Protein AF-A0A7S7Z6U2-F1 (afdb_monomer)

Radius of gyration: 31.15 Å; Cα contacts (8 Å, |Δi|>4): 53; chains: 1; bounding box: 61×22×107 Å

Foldseek 3Di:
DCVVVPHDPCPDPLNVQLVQLQVCLLVLDALVRSCVVSVPPDSVSSPVRHDDDPSNVVSVVVVVVVVVVVVCVVPPPDDPPPPPPDPDDDDDDDDDD

Secondary structure (DSSP, 8-state):
-TTTTT--SS--HHHHHHHHHHHHHHTT--HHHHHHHHT--SHHHHHTTS---HHHHHHHHHHHHHHHHHHHHHH--PPP----------PPP----

Nearest PDB structures (foldseek):
  5hxy-assembly4_D  TM=6.724E-01  e=2.429E+00  Thermoplasma acidophilum DSM 1728
  5hxy-assembly2_B  TM=6.813E-01  e=2.429E+00  Thermoplasma acidophilum DSM 1728
  5hxy-assembly3_C  TM=6.794E-01  e=4.879E+00  Thermoplasma acidophilum DSM 1728
  8e73-assembly1_A5  TM=2.846E-01  e=1.617E+00  Vigna radiata

Mean predicted aligned error: 12.76 Å

Sequence (97 aa):
MRKDIGLPKEFTLDACRHGGMTELEEAELTEGQGRALSAHRTRESYAGYAKRTEARMLSATRKRHAHLLANQMATDVQNATADGVQNTEQEPSKSAL

Structure (mmCIF, N/CA/C/O backbone):
data_AF-A0A7S7Z6U2-F1
#
_entry.id   AF-A0A7S7Z6U2-F1
#
loop_
_atom_site.group_PDB
_atom_site.id
_atom_site.type_symbol
_atom_site.label_atom_id
_atom_site.label_alt_id
_atom_site.label_comp_id
_atom_site.label_asym_id
_atom_site.label_entity_id
_atom_site.label_seq_id
_atom_site.pdbx_PDB_ins_code
_atom_site.Cartn_x
_atom_site.Cartn_y
_atom_site.Cartn_z
_atom_site.occupancy
_atom_site.B_iso_or_equiv
_atom_site.auth_seq_id
_atom_site.auth_comp_id
_atom_site.auth_asym_id
_atom_site.auth_atom_id
_atom_site.pdbx_PDB_model_num
ATOM 1 N N . MET A 1 1 ? 24.412 -6.355 -22.429 1.00 84.56 1 MET A N 1
ATOM 2 C CA . MET A 1 1 ? 23.592 -7.252 -21.582 1.00 84.56 1 MET A CA 1
ATOM 3 C C . MET A 1 1 ? 22.085 -7.040 -21.750 1.00 84.56 1 MET A C 1
ATOM 5 O O . MET A 1 1 ? 21.451 -7.934 -22.276 1.00 84.56 1 MET A O 1
ATOM 9 N N . ARG A 1 2 ? 21.474 -5.902 -21.351 1.00 90.88 2 ARG A N 1
ATOM 10 C CA . ARG A 1 2 ? 19.999 -5.707 -21.464 1.00 90.88 2 ARG A CA 1
ATOM 11 C C . ARG A 1 2 ? 19.478 -5.768 -22.905 1.00 90.88 2 A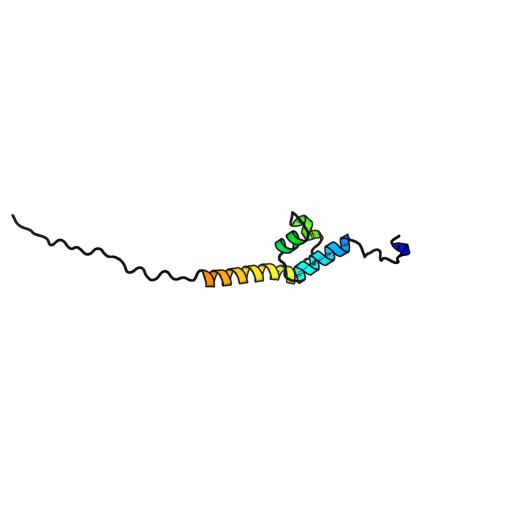RG A C 1
ATOM 13 O O . ARG A 1 2 ? 18.485 -6.433 -23.163 1.00 90.88 2 ARG A O 1
ATOM 20 N N . LYS A 1 3 ? 20.165 -5.086 -23.830 1.00 89.25 3 LYS A N 1
ATOM 21 C CA . LYS A 1 3 ? 19.848 -5.116 -25.269 1.00 89.25 3 LYS A CA 1
ATOM 22 C C . LYS A 1 3 ? 20.027 -6.521 -25.847 1.00 89.25 3 LYS A C 1
ATOM 24 O O . LYS A 1 3 ? 19.181 -6.978 -26.599 1.00 89.25 3 LYS A O 1
ATOM 29 N N . ASP A 1 4 ? 21.092 -7.197 -25.433 1.00 93.94 4 ASP A N 1
ATOM 30 C CA . ASP A 1 4 ? 21.489 -8.519 -25.926 1.00 93.94 4 ASP A CA 1
ATOM 31 C C . ASP A 1 4 ? 20.462 -9.608 -25.568 1.00 93.94 4 ASP A C 1
ATOM 33 O O . ASP A 1 4 ? 20.328 -10.578 -26.301 1.00 93.94 4 ASP A O 1
ATOM 37 N N . ILE A 1 5 ? 19.709 -9.425 -24.475 1.00 94.94 5 ILE A N 1
ATOM 38 C CA . ILE A 1 5 ? 18.603 -10.311 -24.068 1.00 94.94 5 ILE A CA 1
ATOM 39 C C . ILE A 1 5 ? 17.214 -9.764 -24.446 1.00 94.94 5 ILE A C 1
ATOM 41 O O . ILE A 1 5 ? 16.205 -10.307 -24.009 1.00 94.94 5 ILE A O 1
ATOM 45 N N . GLY A 1 6 ? 17.143 -8.664 -25.205 1.00 95.06 6 GLY A N 1
ATOM 46 C CA . GLY A 1 6 ? 15.877 -8.062 -25.636 1.00 95.06 6 GLY A CA 1
ATOM 47 C C . GLY A 1 6 ? 15.029 -7.451 -24.513 1.00 95.06 6 GLY A C 1
ATOM 48 O O . GLY A 1 6 ? 13.819 -7.318 -24.673 1.00 95.06 6 GLY A O 1
ATOM 49 N N . LEU A 1 7 ? 15.625 -7.080 -23.374 1.00 93.56 7 LEU A N 1
ATOM 50 C CA . LEU A 1 7 ? 14.872 -6.545 -22.240 1.00 93.56 7 LEU A CA 1
ATOM 51 C C . LEU A 1 7 ? 14.374 -5.115 -22.534 1.00 93.56 7 LEU A C 1
ATOM 53 O O . LEU A 1 7 ? 15.211 -4.248 -22.827 1.00 93.56 7 LEU A O 1
ATOM 57 N N . PRO A 1 8 ? 13.061 -4.829 -22.407 1.00 94.50 8 PRO A N 1
ATOM 58 C CA . PRO A 1 8 ? 12.521 -3.482 -22.571 1.00 94.50 8 PRO A CA 1
ATOM 59 C C . PRO A 1 8 ? 13.190 -2.476 -21.631 1.00 94.50 8 PRO A C 1
ATOM 61 O O . PRO A 1 8 ? 13.636 -2.821 -20.530 1.00 94.50 8 PRO A O 1
ATOM 64 N N . LYS A 1 9 ? 13.259 -1.209 -22.049 1.00 92.69 9 LYS A N 1
ATOM 65 C CA . LYS A 1 9 ? 13.879 -0.149 -21.234 1.00 92.69 9 LYS A CA 1
ATOM 66 C C . LYS A 1 9 ? 13.067 0.132 -19.973 1.00 92.69 9 LYS A C 1
ATOM 68 O O . LYS A 1 9 ? 13.631 0.501 -18.950 1.00 92.69 9 LYS A O 1
ATOM 73 N N . GLU A 1 10 ? 11.765 -0.080 -20.067 1.00 92.75 10 GLU A N 1
ATOM 74 C CA . GLU A 1 10 ? 10.754 0.165 -19.051 1.00 92.75 10 GLU A CA 1
ATOM 75 C C . GLU A 1 10 ? 10.761 -0.931 -17.978 1.00 92.75 10 GLU A C 1
ATOM 77 O O . GLU A 1 10 ? 10.416 -0.672 -16.827 1.00 92.75 10 GLU A O 1
ATOM 82 N N . PHE A 1 11 ? 11.207 -2.146 -18.326 1.00 93.25 11 PHE A N 1
ATOM 83 C CA . PHE A 1 11 ? 11.291 -3.265 -17.391 1.00 93.25 11 PHE A CA 1
ATOM 84 C C . PHE A 1 11 ? 12.491 -3.086 -16.461 1.00 93.25 11 PHE A C 1
ATOM 86 O O . PHE A 1 11 ? 13.576 -3.619 -16.692 1.00 93.25 11 PHE A O 1
ATOM 93 N N . THR A 1 12 ? 12.326 -2.284 -15.417 1.00 94.25 12 THR A N 1
ATOM 94 C CA . THR A 1 12 ? 13.351 -1.995 -14.410 1.00 94.25 12 THR A CA 1
ATOM 95 C C . THR A 1 12 ? 12.937 -2.548 -13.049 1.00 94.25 12 THR A C 1
ATOM 97 O O . THR A 1 12 ? 11.754 -2.739 -12.783 1.00 94.25 12 THR A O 1
ATOM 100 N N . LEU A 1 13 ? 13.907 -2.791 -12.159 1.00 92.38 13 LEU A N 1
ATOM 101 C CA . LEU A 1 13 ? 13.596 -3.180 -10.776 1.00 92.38 13 LEU A CA 1
ATOM 102 C C . LEU A 1 13 ? 12.749 -2.118 -10.065 1.00 92.38 13 LEU A C 1
ATOM 104 O O . LEU A 1 13 ? 11.911 -2.459 -9.237 1.00 92.38 13 LEU A O 1
ATOM 108 N N . ASP A 1 14 ? 12.955 -0.850 -10.416 1.00 92.19 14 ASP A N 1
ATOM 109 C CA . ASP A 1 14 ? 12.176 0.278 -9.918 1.00 92.19 14 ASP A CA 1
ATOM 110 C C . ASP A 1 14 ? 10.706 0.188 -10.359 1.00 92.19 14 ASP A C 1
ATOM 112 O O . ASP A 1 14 ? 9.803 0.234 -9.525 1.00 92.19 14 ASP A O 1
ATOM 116 N N . ALA A 1 15 ? 10.467 -0.090 -11.646 1.00 92.44 15 ALA A N 1
ATOM 117 C CA . ALA A 1 15 ? 9.126 -0.327 -12.176 1.00 92.44 15 ALA A CA 1
ATOM 118 C C . ALA A 1 15 ? 8.449 -1.536 -11.506 1.00 92.44 15 ALA A C 1
ATOM 120 O O . ALA A 1 15 ? 7.282 -1.450 -11.129 1.00 92.44 15 ALA A O 1
ATOM 121 N N . CYS A 1 16 ? 9.180 -2.635 -11.284 1.00 92.94 16 CYS A N 1
ATOM 122 C CA . CYS A 1 16 ? 8.655 -3.794 -10.556 1.00 92.94 16 CYS A CA 1
ATOM 123 C C . CYS A 1 16 ? 8.319 -3.456 -9.097 1.00 92.94 16 CYS A C 1
ATOM 125 O O . CYS A 1 16 ? 7.294 -3.896 -8.582 1.00 92.94 16 CYS A O 1
ATOM 127 N N . ARG A 1 17 ? 9.153 -2.653 -8.423 1.00 92.12 17 ARG A N 1
ATOM 128 C CA . ARG A 1 17 ? 8.903 -2.199 -7.048 1.00 92.12 17 ARG A CA 1
ATOM 129 C C . ARG A 1 17 ? 7.648 -1.331 -6.980 1.00 92.12 17 ARG A C 1
ATOM 131 O O . ARG A 1 17 ? 6.833 -1.529 -6.085 1.00 92.12 17 ARG A O 1
ATOM 138 N N . HIS A 1 18 ? 7.466 -0.420 -7.934 1.00 92.56 18 HIS A N 1
ATOM 139 C CA . HIS A 1 18 ? 6.261 0.402 -8.049 1.00 92.56 18 HIS A CA 1
ATOM 140 C C . HIS A 1 18 ? 5.010 -0.448 -8.323 1.00 92.56 18 HIS A C 1
ATOM 142 O O . HIS A 1 18 ? 3.979 -0.279 -7.666 1.00 92.56 18 HIS A O 1
ATOM 148 N N . GLY A 1 19 ? 5.098 -1.382 -9.276 1.00 90.81 19 GLY A N 1
ATOM 149 C CA . GLY A 1 19 ? 4.022 -2.321 -9.597 1.00 90.81 19 GLY A CA 1
ATOM 150 C C . GLY A 1 19 ? 3.593 -3.117 -8.369 1.00 90.81 19 GLY A C 1
ATOM 151 O O . GLY A 1 19 ? 2.447 -3.005 -7.945 1.00 90.81 19 GLY A O 1
ATOM 152 N N . GLY A 1 20 ? 4.542 -3.783 -7.706 1.00 91.94 20 GLY A N 1
ATOM 153 C CA . GLY A 1 20 ? 4.261 -4.568 -6.504 1.00 91.94 20 GLY A CA 1
ATOM 154 C C . GLY A 1 20 ? 3.654 -3.737 -5.370 1.00 91.94 20 GLY A C 1
ATOM 155 O O . GLY A 1 20 ? 2.731 -4.184 -4.703 1.00 91.94 20 GLY A O 1
ATOM 156 N N . MET A 1 21 ? 4.105 -2.495 -5.167 1.00 91.31 21 MET A N 1
ATOM 157 C CA . MET A 1 21 ? 3.499 -1.599 -4.173 1.00 91.31 21 MET A CA 1
ATOM 158 C C . MET A 1 21 ? 2.038 -1.270 -4.490 1.00 91.31 21 MET A C 1
ATOM 160 O O . MET A 1 21 ? 1.211 -1.222 -3.583 1.00 91.31 21 MET A O 1
ATOM 164 N N . THR A 1 22 ? 1.728 -1.058 -5.767 1.00 88.88 22 THR A N 1
ATOM 165 C CA . THR A 1 22 ? 0.367 -0.770 -6.232 1.00 88.88 22 THR A CA 1
ATOM 166 C C . THR A 1 22 ? -0.529 -2.000 -6.093 1.00 88.88 22 THR A C 1
ATOM 168 O O . THR A 1 22 ? -1.620 -1.893 -5.540 1.00 88.88 22 THR A O 1
ATOM 171 N N . GLU A 1 23 ? -0.034 -3.174 -6.488 1.00 88.94 23 GLU A N 1
ATOM 172 C CA . GLU A 1 23 ? -0.746 -4.452 -6.364 1.00 88.94 23 GLU A CA 1
ATOM 173 C C . GLU A 1 23 ? -1.107 -4.775 -4.905 1.00 88.94 23 GLU A C 1
ATOM 175 O O . GLU A 1 23 ? -2.206 -5.255 -4.634 1.00 88.94 23 GLU A O 1
ATOM 180 N N . LEU A 1 24 ? -0.235 -4.457 -3.938 1.00 88.19 24 LEU A N 1
ATOM 181 C CA . LEU A 1 24 ? -0.546 -4.621 -2.512 1.00 88.19 24 LEU A CA 1
ATOM 182 C C . LEU A 1 24 ? -1.734 -3.744 -2.078 1.00 88.19 24 LEU A C 1
ATOM 184 O O . LEU A 1 24 ? -2.610 -4.217 -1.353 1.00 88.19 24 LEU A O 1
ATOM 188 N N . GLU A 1 25 ? -1.786 -2.479 -2.503 1.00 83.75 25 GLU A N 1
ATOM 189 C CA . GLU A 1 25 ? -2.902 -1.584 -2.152 1.00 83.75 25 GLU A CA 1
ATOM 190 C C . GLU A 1 25 ? -4.210 -1.985 -2.842 1.00 83.75 25 GLU A C 1
ATOM 192 O O . GLU A 1 25 ? -5.280 -1.873 -2.239 1.00 83.75 25 GLU A O 1
ATOM 197 N N . GLU A 1 26 ? -4.131 -2.480 -4.079 1.00 84.06 26 GLU A N 1
ATOM 198 C CA . GLU A 1 26 ? -5.272 -3.033 -4.818 1.00 84.06 26 GLU A CA 1
ATOM 199 C C . GLU A 1 26 ? -5.787 -4.335 -4.192 1.00 84.06 26 GLU A C 1
ATOM 201 O O . GLU A 1 26 ? -6.997 -4.545 -4.136 1.00 84.06 26 GLU A O 1
ATOM 206 N N . ALA A 1 27 ? -4.904 -5.142 -3.594 1.00 87.56 27 ALA A N 1
ATOM 207 C CA . ALA A 1 27 ? -5.246 -6.285 -2.741 1.00 87.56 27 ALA A CA 1
ATOM 208 C C . ALA A 1 27 ? -5.740 -5.876 -1.334 1.00 87.56 27 ALA A C 1
ATOM 210 O O . ALA A 1 27 ? -5.708 -6.656 -0.381 1.00 87.56 27 ALA A O 1
ATOM 211 N N . GLU A 1 28 ? -6.194 -4.630 -1.193 1.00 87.00 28 GLU A N 1
ATOM 212 C CA . GLU A 1 28 ? -6.758 -4.035 0.011 1.00 87.00 28 GLU A CA 1
ATOM 213 C C . GLU A 1 28 ? -5.797 -3.935 1.204 1.00 87.00 28 GLU A C 1
ATOM 215 O O . GLU A 1 28 ? -6.249 -3.692 2.328 1.00 87.00 28 GLU A O 1
ATOM 220 N N . LEU A 1 29 ? -4.478 -4.083 1.038 1.00 89.31 29 LEU A N 1
ATOM 221 C CA . LEU A 1 29 ? -3.552 -3.813 2.141 1.00 89.31 29 LEU A CA 1
ATOM 222 C C . LEU A 1 29 ? -3.607 -2.333 2.521 1.00 89.31 29 LEU A C 1
ATOM 224 O O . LEU A 1 29 ? -3.740 -1.441 1.684 1.00 89.31 29 LEU A O 1
ATOM 228 N N . THR A 1 30 ? -3.512 -2.064 3.823 1.00 89.31 30 THR A N 1
ATOM 229 C CA . THR A 1 30 ? -3.362 -0.685 4.288 1.00 89.31 30 THR A CA 1
ATOM 230 C C . THR A 1 30 ? -1.958 -0.184 3.965 1.00 89.31 30 THR A C 1
ATOM 232 O O . THR A 1 30 ? -1.015 -0.971 3.872 1.00 89.31 30 THR A O 1
ATOM 235 N N . GLU A 1 31 ? -1.786 1.135 3.880 1.00 87.69 31 GLU A N 1
ATOM 236 C CA . GLU A 1 31 ? -0.472 1.757 3.662 1.00 87.69 31 GLU A CA 1
ATOM 237 C C . GLU A 1 31 ? 0.582 1.249 4.668 1.00 87.69 31 GLU A C 1
ATOM 239 O O . GLU A 1 31 ? 1.720 0.973 4.304 1.00 87.69 31 GLU A O 1
ATOM 244 N N . GLY A 1 32 ? 0.199 1.046 5.935 1.00 88.88 32 GLY A N 1
ATOM 245 C CA . GLY A 1 32 ? 1.089 0.482 6.954 1.00 88.88 32 GLY A CA 1
ATOM 246 C C . GLY A 1 32 ? 1.529 -0.955 6.652 1.00 88.88 32 GLY A C 1
ATOM 247 O O . GLY A 1 32 ? 2.704 -1.280 6.811 1.00 88.88 32 GLY A O 1
ATOM 248 N N . GLN A 1 33 ? 0.611 -1.799 6.170 1.00 91.25 33 GLN A N 1
ATOM 249 C CA . GLN A 1 33 ? 0.907 -3.179 5.770 1.00 91.25 33 GLN A CA 1
ATOM 250 C C . GLN A 1 33 ? 1.808 -3.211 4.530 1.00 91.25 33 GLN A C 1
ATOM 252 O O . GLN A 1 33 ? 2.826 -3.903 4.527 1.00 91.25 33 GLN A O 1
ATOM 257 N N . GLY A 1 34 ? 1.489 -2.406 3.512 1.00 91.56 34 GLY A N 1
ATOM 258 C CA . GLY A 1 34 ? 2.319 -2.277 2.315 1.00 91.56 34 GLY A 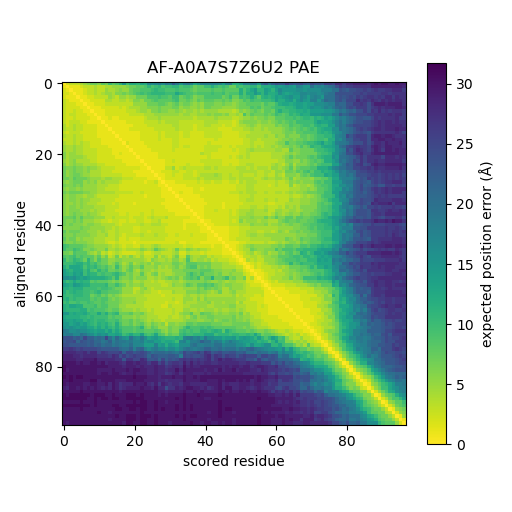CA 1
ATOM 259 C C . GLY A 1 34 ? 3.735 -1.810 2.656 1.00 91.56 34 GLY A C 1
ATOM 260 O O . GLY A 1 34 ? 4.721 -2.363 2.163 1.00 91.56 34 GLY A O 1
ATOM 261 N N . ARG A 1 35 ? 3.870 -0.829 3.554 1.00 93.38 35 ARG A N 1
ATOM 262 C CA . ARG A 1 35 ? 5.169 -0.332 4.029 1.00 93.38 35 ARG A CA 1
ATOM 263 C C . ARG A 1 35 ? 5.997 -1.395 4.743 1.00 93.38 35 ARG A C 1
ATOM 265 O O . ARG A 1 35 ? 7.202 -1.457 4.511 1.00 93.38 35 ARG A O 1
ATOM 272 N N . ALA A 1 36 ? 5.368 -2.221 5.577 1.00 93.88 36 ALA A N 1
ATOM 273 C CA . ALA A 1 36 ? 6.049 -3.305 6.280 1.00 93.88 36 ALA A CA 1
ATOM 274 C C . ALA A 1 36 ? 6.631 -4.340 5.302 1.00 93.88 36 ALA A C 1
ATOM 276 O O . ALA A 1 36 ? 7.789 -4.723 5.442 1.00 93.88 36 ALA A O 1
ATOM 277 N N . LEU A 1 37 ? 5.872 -4.721 4.268 1.00 92.00 37 LEU A N 1
ATOM 278 C CA . LEU A 1 37 ? 6.311 -5.699 3.260 1.00 92.00 37 LEU A CA 1
ATOM 279 C C . LEU A 1 37 ? 7.381 -5.159 2.301 1.00 92.00 37 LEU A C 1
ATOM 281 O O . LEU A 1 37 ? 8.180 -5.917 1.763 1.00 92.00 37 LEU A O 1
ATOM 285 N N . SER A 1 38 ? 7.410 -3.845 2.093 1.00 91.12 38 SER A N 1
ATOM 286 C CA . SER A 1 38 ? 8.335 -3.174 1.168 1.00 91.12 38 SER A CA 1
ATOM 287 C C . SER A 1 38 ? 9.534 -2.504 1.847 1.00 91.12 38 SER A C 1
ATOM 289 O O . SER A 1 38 ? 10.350 -1.864 1.175 1.00 91.12 38 SER A O 1
ATOM 291 N N . ALA A 1 39 ? 9.638 -2.636 3.173 1.00 92.25 39 ALA A N 1
ATOM 292 C CA . ALA A 1 39 ? 10.659 -2.019 4.016 1.00 92.25 39 ALA A CA 1
ATOM 293 C C . ALA A 1 39 ? 10.728 -0.476 3.926 1.00 92.25 39 ALA A C 1
ATOM 295 O O . ALA A 1 39 ? 11.786 0.124 4.125 1.00 92.25 39 ALA A O 1
ATOM 296 N N . HIS A 1 40 ? 9.606 0.200 3.660 1.00 94.00 40 HIS A N 1
ATOM 297 C CA . HIS A 1 40 ? 9.558 1.666 3.660 1.00 94.00 40 HIS A CA 1
ATOM 298 C C . HIS A 1 40 ? 9.340 2.216 5.073 1.00 94.00 40 HIS A C 1
ATOM 300 O O . HIS A 1 40 ? 8.302 1.998 5.704 1.00 94.00 40 HIS A O 1
ATOM 306 N N . ARG A 1 41 ? 10.299 3.003 5.575 1.00 91.62 41 ARG A N 1
ATOM 307 C CA . ARG A 1 41 ? 10.263 3.557 6.943 1.00 91.62 41 ARG A CA 1
ATOM 308 C C . ARG A 1 41 ? 9.324 4.748 7.111 1.00 91.62 41 ARG A C 1
ATOM 310 O O . ARG A 1 41 ? 8.847 4.988 8.217 1.00 91.62 41 ARG A O 1
ATOM 317 N N . THR A 1 42 ? 9.044 5.478 6.039 1.00 92.56 42 THR A N 1
ATOM 318 C CA . THR A 1 42 ? 8.188 6.667 6.080 1.00 92.56 42 THR A CA 1
ATOM 319 C C . THR A 1 42 ? 7.089 6.574 5.036 1.00 92.56 42 THR A C 1
ATOM 321 O O . THR A 1 42 ? 7.172 5.783 4.095 1.00 92.56 42 THR A O 1
ATOM 324 N N . ARG A 1 43 ? 6.046 7.384 5.200 1.00 89.00 43 ARG A N 1
ATOM 325 C CA . ARG A 1 43 ? 4.954 7.459 4.232 1.00 89.00 43 ARG A CA 1
ATOM 326 C C . ARG A 1 43 ? 5.414 8.084 2.920 1.00 89.00 43 ARG A C 1
ATOM 328 O O . ARG A 1 43 ? 5.016 7.641 1.851 1.00 89.00 43 ARG A O 1
ATOM 335 N N . GLU A 1 44 ? 6.282 9.080 3.004 1.00 90.62 44 GLU A N 1
ATOM 336 C CA . GLU A 1 44 ? 6.793 9.849 1.871 1.00 90.62 44 GLU A CA 1
ATOM 337 C C . GLU A 1 44 ? 7.617 8.959 0.937 1.00 90.62 44 GLU A C 1
ATOM 339 O O . GLU A 1 44 ? 7.443 9.019 -0.276 1.00 90.62 44 GLU A O 1
ATOM 344 N N . SER A 1 45 ? 8.450 8.074 1.501 1.00 89.56 45 SER A N 1
ATOM 345 C CA . SER A 1 45 ? 9.249 7.123 0.712 1.00 89.56 45 SER A CA 1
ATOM 346 C C . SER A 1 45 ? 8.400 6.054 0.026 1.00 89.56 45 SER A C 1
ATOM 348 O O . SER A 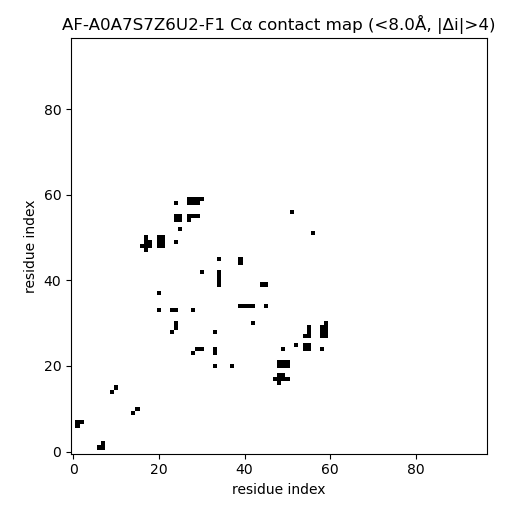1 45 ? 8.769 5.573 -1.035 1.00 89.56 45 SER A O 1
ATOM 350 N N . TYR A 1 46 ? 7.249 5.714 0.600 1.00 90.38 46 TYR A N 1
ATOM 351 C CA . TYR A 1 46 ? 6.304 4.756 0.036 1.00 90.38 46 TYR A CA 1
ATOM 352 C C . TYR A 1 46 ? 5.384 5.381 -1.027 1.00 90.38 46 TYR A C 1
ATOM 354 O O . TYR A 1 46 ? 5.085 4.767 -2.049 1.00 90.38 46 TYR A O 1
ATOM 362 N N . ALA A 1 47 ? 4.946 6.626 -0.815 1.00 86.50 47 ALA A N 1
ATOM 363 C CA . ALA A 1 47 ? 3.980 7.308 -1.675 1.00 86.50 47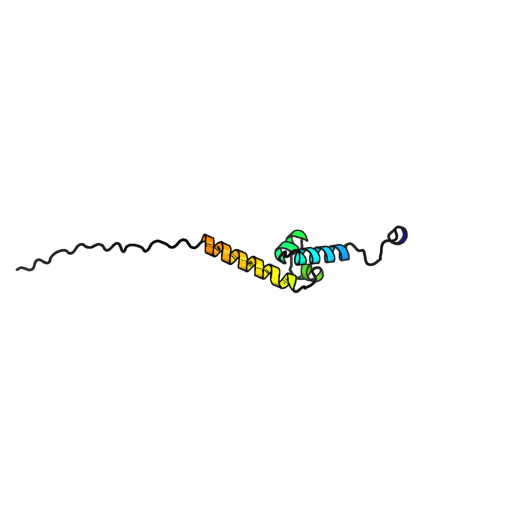 ALA A CA 1
ATOM 364 C C . ALA A 1 47 ? 4.475 7.535 -3.113 1.00 86.50 47 ALA A C 1
ATOM 366 O O . ALA A 1 47 ? 3.646 7.700 -4.003 1.00 86.50 47 ALA A O 1
ATOM 367 N N . GLY A 1 48 ? 5.794 7.542 -3.338 1.00 84.56 48 GLY A N 1
ATOM 368 C CA . GLY A 1 48 ? 6.384 7.608 -4.679 1.00 84.56 48 GLY A CA 1
ATOM 369 C C . GLY A 1 48 ? 6.259 6.311 -5.486 1.00 84.56 48 GLY A C 1
ATOM 370 O O . GLY A 1 48 ? 6.369 6.358 -6.705 1.00 84.56 48 GLY A O 1
ATOM 371 N N . TYR A 1 49 ? 6.009 5.176 -4.824 1.00 82.12 49 TYR A N 1
ATOM 372 C CA . TYR A 1 49 ? 5.900 3.860 -5.463 1.00 82.12 49 TYR A CA 1
ATOM 373 C C . TYR A 1 49 ? 4.468 3.327 -5.535 1.00 82.12 49 TYR A C 1
ATOM 375 O O . TYR A 1 49 ? 4.141 2.561 -6.433 1.00 82.12 49 TYR A O 1
ATOM 383 N N . ALA A 1 50 ? 3.616 3.677 -4.572 1.00 82.56 50 ALA A N 1
ATOM 384 C CA . ALA A 1 50 ? 2.239 3.204 -4.539 1.00 82.56 50 ALA A CA 1
ATOM 385 C C . ALA A 1 50 ? 1.299 4.223 -5.193 1.00 82.56 50 ALA A C 1
ATOM 387 O O . ALA A 1 50 ? 1.077 5.319 -4.655 1.00 82.56 50 ALA A O 1
ATOM 388 N N . LYS A 1 51 ? 0.722 3.858 -6.344 1.00 81.19 51 LYS A N 1
ATOM 389 C CA . LYS A 1 51 ? -0.237 4.710 -7.056 1.00 81.19 51 LYS A CA 1
ATOM 390 C C . LYS A 1 51 ? -1.463 4.976 -6.181 1.00 81.19 51 LYS A C 1
ATOM 392 O O . LYS A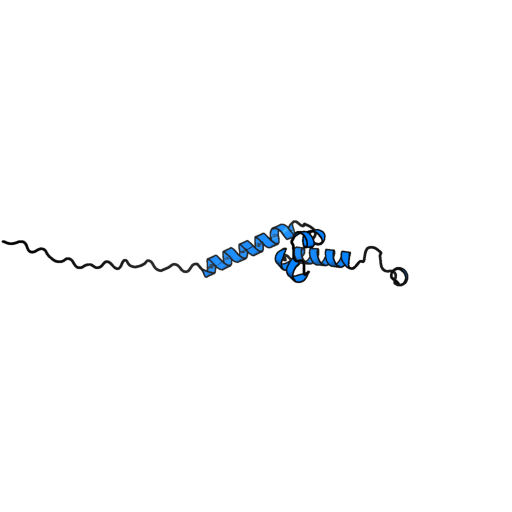 1 51 ? -2.043 4.071 -5.594 1.00 81.19 51 LYS A O 1
ATOM 397 N N . ARG A 1 52 ? -1.910 6.233 -6.123 1.00 77.94 52 ARG A N 1
ATOM 398 C CA . ARG A 1 52 ? -3.152 6.584 -5.420 1.00 77.94 52 ARG A CA 1
ATOM 399 C C . ARG A 1 52 ? -4.355 6.108 -6.235 1.00 77.94 52 ARG A C 1
ATOM 401 O O . ARG A 1 52 ? -4.646 6.680 -7.281 1.00 77.94 52 ARG A O 1
ATOM 408 N N . THR A 1 53 ? -5.043 5.085 -5.744 1.00 76.94 53 THR A N 1
ATOM 409 C CA . THR A 1 53 ? -6.300 4.572 -6.308 1.00 76.94 53 THR A CA 1
ATOM 410 C C . THR A 1 53 ? -7.458 4.801 -5.331 1.00 76.94 53 THR A C 1
ATOM 412 O O . THR A 1 53 ? -7.249 4.980 -4.130 1.00 76.94 53 THR A O 1
ATOM 415 N N . GLU A 1 54 ? -8.702 4.803 -5.816 1.00 75.81 54 GLU A N 1
ATOM 416 C CA . GLU A 1 54 ? -9.879 4.873 -4.933 1.00 75.81 54 GLU A CA 1
ATOM 417 C C . GLU A 1 54 ? -9.967 3.651 -4.008 1.00 75.81 54 GLU A C 1
ATOM 419 O O . GLU A 1 54 ? -10.268 3.787 -2.820 1.00 75.81 54 GLU A O 1
ATOM 424 N N . ALA A 1 55 ? -9.609 2.470 -4.524 1.00 72.88 55 ALA A N 1
ATOM 425 C CA . ALA A 1 55 ? -9.559 1.220 -3.766 1.00 72.88 55 ALA A CA 1
ATOM 426 C C . ALA A 1 55 ? -8.663 1.331 -2.520 1.00 72.88 55 ALA A C 1
ATOM 428 O O . ALA A 1 55 ? -9.084 0.962 -1.419 1.00 72.88 55 ALA A O 1
ATOM 429 N N . ARG A 1 56 ? -7.481 1.950 -2.658 1.00 73.88 56 ARG A N 1
ATOM 430 C CA . ARG A 1 56 ? -6.579 2.257 -1.537 1.00 73.88 56 ARG A CA 1
ATOM 431 C C . ARG A 1 56 ? -7.260 3.087 -0.448 1.00 73.88 56 ARG A C 1
ATOM 433 O O . ARG A 1 56 ? -7.080 2.818 0.738 1.00 73.88 56 ARG A O 1
ATOM 440 N N . MET A 1 57 ? -7.999 4.135 -0.820 1.00 75.38 57 MET A N 1
ATOM 441 C CA . MET A 1 57 ? -8.625 5.026 0.169 1.00 75.38 57 MET A CA 1
ATOM 442 C C . MET A 1 57 ? -9.703 4.300 0.982 1.00 75.38 57 MET A C 1
ATOM 444 O O . MET A 1 57 ? -9.882 4.564 2.175 1.00 75.38 57 MET A O 1
ATOM 448 N N . LEU A 1 58 ? -10.401 3.359 0.348 1.00 82.44 58 LEU A N 1
ATOM 449 C CA . LEU A 1 58 ? -11.486 2.613 0.971 1.00 82.44 58 LEU A CA 1
ATOM 450 C C . LEU A 1 58 ? -10.984 1.461 1.848 1.00 82.44 58 LEU A C 1
ATOM 452 O O . LEU A 1 58 ? -11.568 1.230 2.908 1.00 82.44 58 LEU A O 1
ATOM 456 N N . SER A 1 59 ? -9.901 0.773 1.474 1.00 82.88 59 SER A N 1
ATOM 457 C CA . SER A 1 59 ? -9.431 -0.439 2.165 1.00 82.88 59 SER A CA 1
ATOM 458 C C . SER A 1 59 ? -9.114 -0.205 3.649 1.00 82.88 59 SER A C 1
ATOM 460 O O . SER A 1 59 ? -9.612 -0.917 4.525 1.00 82.88 59 SER A O 1
ATOM 462 N N . ALA A 1 60 ? -8.361 0.852 3.966 1.00 81.06 60 ALA A N 1
ATOM 463 C CA . ALA A 1 60 ? -8.014 1.202 5.343 1.00 81.06 60 ALA A CA 1
ATOM 464 C C . ALA A 1 60 ? -9.239 1.608 6.174 1.00 81.06 60 ALA A C 1
ATOM 466 O O . ALA A 1 60 ? -9.292 1.365 7.380 1.00 81.06 60 ALA A O 1
ATOM 467 N N . THR A 1 61 ? -10.231 2.236 5.548 1.00 85.00 61 THR A N 1
ATOM 468 C CA . THR A 1 61 ? -11.480 2.623 6.212 1.00 85.00 61 THR A CA 1
ATOM 469 C C . THR A 1 61 ? -12.346 1.399 6.494 1.00 85.00 61 THR A C 1
ATOM 471 O O . THR A 1 61 ? -12.774 1.219 7.632 1.00 85.00 61 THR A O 1
ATOM 474 N N . ARG A 1 62 ? -12.508 0.501 5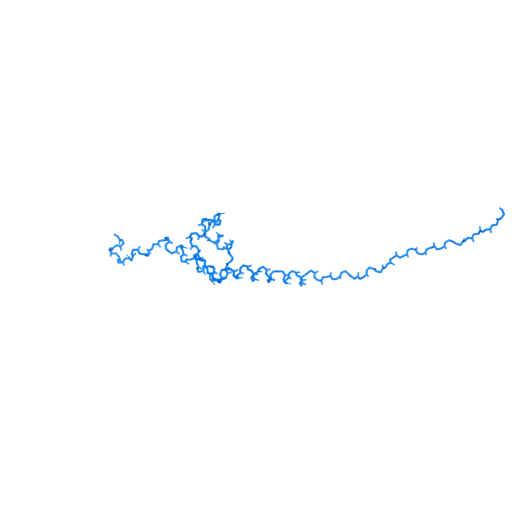.512 1.00 87.75 62 ARG A N 1
ATOM 475 C CA . ARG A 1 62 ? -13.224 -0.776 5.666 1.00 87.75 62 ARG A CA 1
ATOM 476 C C . ARG A 1 62 ? -12.622 -1.633 6.777 1.00 87.75 62 ARG A C 1
ATOM 478 O O . ARG A 1 62 ? -13.347 -2.073 7.663 1.00 87.75 62 ARG A O 1
ATOM 485 N N . LYS A 1 63 ? -11.295 -1.806 6.783 1.00 86.50 63 LYS A N 1
ATOM 486 C CA . LYS A 1 63 ? -10.585 -2.592 7.807 1.00 86.50 63 LYS A CA 1
ATOM 487 C C . LYS A 1 63 ? -10.741 -2.004 9.212 1.00 86.50 63 LYS A C 1
ATOM 489 O O . LYS A 1 63 ? -10.995 -2.747 10.155 1.00 86.50 63 LYS A O 1
ATOM 494 N N . ARG A 1 64 ? -10.646 -0.676 9.359 1.00 84.75 64 ARG A N 1
ATOM 495 C CA . ARG A 1 64 ? -10.878 0.002 10.649 1.00 84.75 64 ARG A CA 1
ATOM 496 C C . ARG A 1 64 ? -12.319 -0.154 11.127 1.00 84.75 64 ARG A C 1
ATOM 498 O O . ARG A 1 64 ? -12.534 -0.445 12.296 1.00 84.75 64 ARG A O 1
ATOM 505 N N . HIS A 1 65 ? -13.289 -0.005 10.230 1.00 90.06 65 HIS A N 1
ATOM 506 C CA . HIS A 1 65 ? -14.701 -0.184 10.559 1.00 90.06 65 HIS A CA 1
ATOM 507 C C . HIS A 1 65 ? -15.010 -1.622 10.999 1.00 90.06 65 HIS A C 1
ATOM 509 O O . HIS A 1 65 ? -15.636 -1.825 12.034 1.00 90.06 65 HIS A O 1
ATOM 515 N N . ALA A 1 66 ? -14.505 -2.620 10.268 1.00 90.12 66 ALA A N 1
ATOM 516 C CA . ALA A 1 66 ? -14.657 -4.027 10.636 1.00 90.12 66 ALA A CA 1
ATOM 517 C C . ALA A 1 66 ? -14.062 -4.333 12.022 1.00 90.12 66 ALA A C 1
ATOM 519 O O . ALA A 1 66 ? -14.687 -5.028 12.819 1.00 90.12 66 ALA A O 1
ATOM 520 N N . HIS A 1 67 ? -12.895 -3.765 12.341 1.00 88.62 67 HIS A N 1
ATOM 521 C CA . HIS A 1 67 ? -12.281 -3.902 13.663 1.00 88.62 67 HIS A CA 1
ATOM 522 C C . HIS A 1 67 ? -13.131 -3.274 14.780 1.00 88.62 67 HIS A C 1
ATOM 524 O O . HIS A 1 67 ? -13.258 -3.856 15.853 1.00 88.62 67 HIS A O 1
ATOM 530 N N . LEU A 1 68 ? -13.735 -2.102 14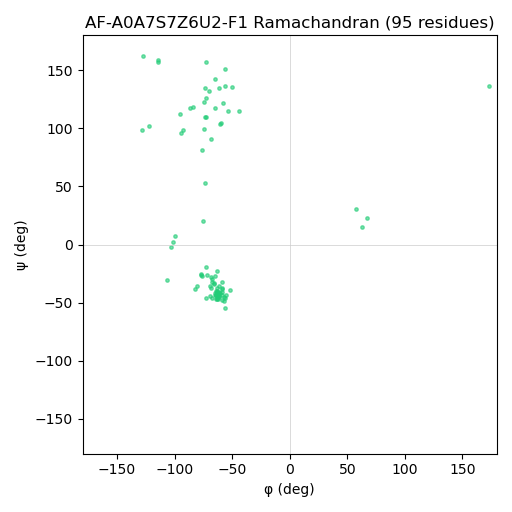.545 1.00 89.69 68 LEU A N 1
ATOM 531 C CA . LEU A 1 68 ? -14.634 -1.469 15.518 1.00 89.69 68 LEU A CA 1
ATOM 532 C C . LEU A 1 68 ? -15.866 -2.333 15.805 1.00 89.69 68 LEU A C 1
ATOM 534 O O . LEU A 1 68 ? -16.187 -2.543 16.971 1.00 89.69 68 LEU A O 1
ATOM 538 N N . LEU A 1 69 ? -16.515 -2.862 14.764 1.00 90.38 69 LEU A N 1
ATOM 539 C CA . LEU A 1 69 ? -17.673 -3.747 14.921 1.00 90.38 69 LEU A CA 1
ATOM 540 C C . LEU A 1 69 ? -17.313 -5.025 15.691 1.00 90.38 69 LEU A C 1
ATOM 542 O O . LEU A 1 69 ? -18.030 -5.410 16.610 1.00 90.38 69 LEU A O 1
ATOM 546 N N . ALA A 1 70 ? -16.179 -5.652 15.364 1.00 86.50 70 ALA A N 1
ATOM 547 C CA . ALA A 1 70 ? -15.707 -6.844 16.067 1.00 86.50 70 ALA A CA 1
ATOM 548 C C . ALA A 1 70 ? -15.418 -6.562 17.551 1.00 86.50 70 ALA A C 1
ATOM 550 O O . ALA A 1 70 ? -15.794 -7.350 18.416 1.00 86.50 70 ALA A O 1
ATOM 551 N N . ASN A 1 71 ? -14.803 -5.416 17.854 1.00 84.12 71 ASN A N 1
ATOM 552 C CA . ASN A 1 71 ? -14.552 -5.006 19.231 1.00 84.12 71 ASN A CA 1
ATOM 553 C C . ASN A 1 71 ? -15.846 -4.740 19.995 1.00 84.12 71 ASN A C 1
ATOM 555 O O . ASN A 1 71 ? -15.962 -5.194 21.125 1.00 84.12 71 ASN A O 1
ATOM 559 N N . GLN A 1 72 ? -16.819 -4.058 19.384 1.00 81.50 72 GLN A N 1
ATOM 560 C CA . GLN A 1 72 ? -18.117 -3.811 20.010 1.00 81.50 72 GLN A CA 1
ATOM 561 C C . GLN A 1 72 ? -18.800 -5.125 20.399 1.00 81.50 72 GLN A C 1
ATOM 563 O O . GLN A 1 72 ? -19.246 -5.256 21.532 1.00 81.50 72 GLN A O 1
ATOM 568 N N . MET A 1 73 ? -18.804 -6.116 19.502 1.00 73.25 73 MET A N 1
ATOM 569 C CA . MET A 1 73 ? -19.330 -7.452 19.798 1.00 73.25 73 MET A CA 1
ATOM 570 C C . MET A 1 73 ? -18.575 -8.151 20.939 1.00 73.25 73 MET A C 1
ATOM 572 O O . MET A 1 73 ? -19.186 -8.869 21.721 1.00 73.25 73 MET A O 1
ATOM 576 N N . ALA A 1 74 ? -17.258 -7.953 21.047 1.00 73.12 74 ALA A N 1
ATOM 577 C CA . ALA A 1 74 ? -16.444 -8.554 22.104 1.00 73.12 74 ALA A CA 1
ATOM 578 C C . ALA A 1 74 ? -16.602 -7.859 23.471 1.00 73.12 74 ALA A C 1
ATOM 580 O O . ALA A 1 74 ? -16.395 -8.492 24.504 1.00 73.12 74 ALA A O 1
ATOM 581 N N . THR A 1 75 ? -16.939 -6.565 23.488 1.00 69.12 75 THR A N 1
ATOM 582 C CA . THR A 1 75 ? -17.046 -5.749 24.710 1.00 69.12 75 THR A CA 1
ATOM 583 C C . THR A 1 75 ? -18.477 -5.493 25.169 1.00 69.12 75 THR A C 1
ATOM 585 O O . THR A 1 75 ? -18.651 -4.856 26.204 1.00 69.12 75 THR A O 1
ATOM 588 N N . ASP A 1 76 ? -19.496 -5.964 24.442 1.00 65.88 76 ASP A N 1
ATOM 589 C CA . ASP A 1 76 ? -20.909 -5.895 24.853 1.00 65.88 76 ASP A CA 1
ATOM 590 C C . ASP A 1 76 ? -21.219 -6.911 25.970 1.00 65.88 76 ASP A C 1
ATOM 592 O O . ASP A 1 76 ? -22.111 -7.751 25.889 1.00 65.88 76 ASP A O 1
ATOM 596 N N . VAL A 1 77 ? -20.420 -6.859 27.035 1.00 65.62 77 VAL A N 1
ATOM 597 C CA . VAL A 1 77 ? -20.720 -7.471 28.322 1.00 65.62 77 VAL A CA 1
ATOM 598 C C . VAL A 1 77 ? -21.393 -6.383 29.147 1.00 65.62 77 VAL A C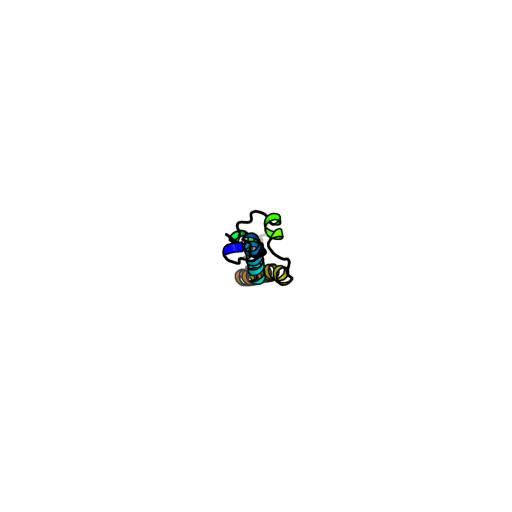 1
ATOM 600 O O . VAL A 1 77 ? -20.741 -5.504 29.710 1.00 65.62 77 VAL A O 1
ATOM 603 N N . GLN A 1 78 ? -22.722 -6.417 29.187 1.00 64.31 78 GLN A N 1
ATOM 604 C CA . GLN A 1 78 ? -23.509 -5.593 30.098 1.00 64.31 78 G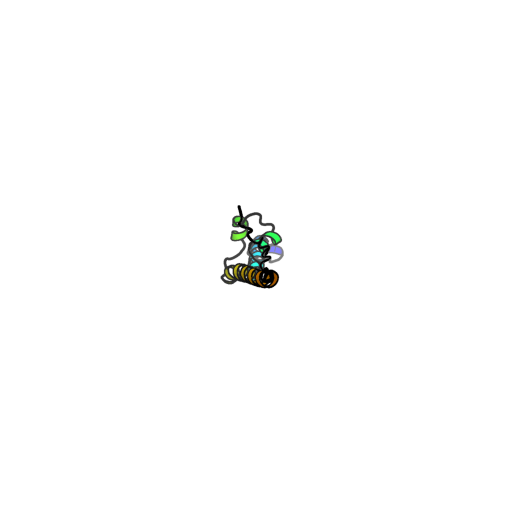LN A CA 1
ATOM 605 C C . GLN A 1 78 ? -23.177 -6.044 31.528 1.00 64.31 78 GLN A C 1
ATOM 607 O O . GLN A 1 78 ? -23.428 -7.197 31.885 1.00 64.31 78 GLN A O 1
ATOM 612 N N . ASN A 1 79 ? -22.614 -5.161 32.360 1.00 62.94 79 ASN A N 1
ATOM 613 C CA . ASN A 1 79 ? -22.617 -5.408 33.802 1.00 62.94 79 ASN A CA 1
ATOM 614 C C . ASN A 1 79 ? -24.084 -5.549 34.221 1.00 62.94 79 ASN A C 1
ATOM 616 O O . ASN A 1 79 ? -24.872 -4.630 33.985 1.00 62.94 79 ASN A O 1
ATOM 620 N N . ALA A 1 80 ? -24.452 -6.695 34.804 1.00 63.00 80 ALA A N 1
ATOM 621 C CA . ALA A 1 80 ? -25.771 -6.867 35.400 1.00 63.00 80 ALA A CA 1
ATOM 622 C C . ALA A 1 80 ? -26.037 -5.680 36.332 1.00 63.00 80 ALA A C 1
ATOM 624 O O . ALA A 1 80 ? -25.131 -5.254 37.056 1.00 63.00 80 ALA A O 1
ATOM 625 N N . THR A 1 81 ? -27.248 -5.118 36.260 1.00 62.69 81 THR A N 1
ATOM 626 C CA . THR A 1 81 ? -27.693 -4.024 37.127 1.00 62.69 81 THR A CA 1
ATOM 627 C C . THR A 1 81 ? -27.275 -4.341 38.551 1.00 62.69 81 THR A C 1
ATOM 629 O O . THR A 1 81 ? -27.710 -5.350 39.100 1.00 62.69 81 THR A O 1
ATOM 632 N N . ALA A 1 82 ? -26.374 -3.529 39.107 1.00 58.72 82 ALA A N 1
ATOM 633 C CA . ALA A 1 82 ? -25.939 -3.687 40.480 1.00 58.72 82 ALA A CA 1
ATOM 634 C C . ALA A 1 82 ? -27.182 -3.546 41.360 1.00 58.72 82 ALA A C 1
ATOM 636 O O . ALA A 1 82 ? -27.701 -2.437 41.509 1.00 58.72 82 ALA A O 1
ATOM 637 N N . ASP A 1 83 ? -27.685 -4.666 41.885 1.00 58.72 83 ASP A N 1
ATOM 638 C CA . ASP A 1 83 ? -28.689 -4.643 42.938 1.00 58.72 83 ASP A CA 1
ATOM 639 C C . ASP A 1 83 ? -28.116 -3.773 44.052 1.00 58.72 83 ASP A C 1
ATOM 641 O O . ASP A 1 83 ? -27.045 -4.046 44.604 1.00 58.72 83 ASP A O 1
ATOM 645 N N . GLY A 1 84 ? -28.780 -2.643 44.293 1.00 59.06 84 GLY A N 1
ATOM 646 C CA . GLY A 1 84 ? -28.350 -1.665 45.272 1.00 59.06 84 GLY A CA 1
ATOM 647 C C . GLY A 1 84 ? -28.312 -2.325 46.640 1.00 59.06 84 GLY A C 1
ATOM 648 O O . GLY A 1 84 ? -29.353 -2.534 47.255 1.00 59.06 84 GLY A O 1
ATOM 649 N N . VAL A 1 85 ? -27.113 -2.647 47.123 1.00 63.34 85 VAL A N 1
ATOM 650 C CA . VAL A 1 85 ? -26.906 -3.079 48.504 1.00 63.34 85 VAL A CA 1
ATOM 651 C C . VAL A 1 85 ? -27.180 -1.867 49.396 1.00 63.34 85 VAL A C 1
ATOM 653 O O . VAL A 1 85 ? -26.304 -1.039 49.642 1.00 63.34 85 VAL A O 1
ATOM 656 N N . GLN A 1 86 ? -28.433 -1.721 49.829 1.00 63.19 86 GLN A N 1
ATOM 657 C CA . GLN A 1 86 ? -28.838 -0.760 50.848 1.00 63.19 86 GLN A CA 1
ATOM 658 C C . GLN A 1 86 ? -28.648 -1.410 52.217 1.00 63.19 86 GLN A C 1
ATOM 660 O O . GLN A 1 86 ? -29.285 -2.414 52.523 1.00 63.19 86 GLN A O 1
ATOM 665 N N . ASN A 1 87 ? -27.778 -0.839 53.051 1.00 61.41 87 ASN A N 1
ATOM 666 C CA . ASN A 1 87 ? -27.693 -1.250 54.447 1.00 61.41 87 ASN A CA 1
ATOM 667 C C . ASN A 1 87 ? -28.910 -0.679 55.195 1.00 61.41 87 ASN A C 1
ATOM 669 O O . ASN A 1 87 ? -28.940 0.511 55.511 1.00 61.41 87 ASN A O 1
ATOM 673 N N . THR A 1 88 ? -29.942 -1.493 55.412 1.00 61.50 88 THR A N 1
ATOM 674 C CA . THR A 1 88 ? -31.094 -1.123 56.239 1.00 61.50 88 THR A CA 1
ATOM 675 C C . THR A 1 88 ? -30.884 -1.617 57.661 1.00 61.50 88 THR A C 1
ATOM 677 O O . THR A 1 88 ? -31.245 -2.746 57.976 1.00 61.50 88 THR A O 1
ATOM 680 N N . GLU A 1 89 ? -30.384 -0.751 58.536 1.00 60.31 89 GLU A N 1
ATOM 681 C CA . GLU A 1 89 ? -30.624 -0.887 59.972 1.00 60.31 89 GLU A CA 1
ATOM 682 C C . GLU A 1 89 ? -31.163 0.447 60.504 1.00 60.31 89 GLU A C 1
ATOM 684 O O . GLU A 1 89 ? -30.442 1.423 60.706 1.00 60.31 89 GLU A O 1
ATOM 689 N N . GLN A 1 90 ? -32.492 0.500 60.638 1.00 60.28 90 GLN A N 1
ATOM 690 C CA . GLN A 1 90 ? -33.196 1.485 61.453 1.00 60.28 90 GLN A CA 1
ATOM 691 C C . GLN A 1 90 ? -32.975 1.123 62.924 1.00 60.28 90 GLN A C 1
ATOM 693 O O . GLN A 1 90 ? -33.547 0.151 63.412 1.00 60.28 90 GLN A O 1
ATOM 698 N N . GLU A 1 91 ? -32.198 1.925 63.645 1.00 57.06 91 GLU A N 1
ATOM 699 C CA . GLU A 1 91 ? -32.231 1.936 65.111 1.00 57.06 91 GLU A CA 1
ATOM 700 C C . GLU A 1 91 ? -33.512 2.667 65.569 1.00 57.06 91 GLU A C 1
ATOM 702 O O . GLU A 1 91 ? -33.737 3.817 65.166 1.00 57.06 91 GLU A O 1
ATOM 707 N N . PRO A 1 92 ? -34.396 2.039 66.371 1.00 53.94 92 PRO A N 1
ATOM 708 C CA . PRO A 1 92 ? -35.601 2.693 66.847 1.00 53.94 92 PRO A CA 1
ATOM 709 C C . PRO A 1 92 ? -35.255 3.724 67.922 1.00 53.94 92 PRO A C 1
ATOM 711 O O . PRO A 1 92 ? -34.510 3.464 68.868 1.00 53.94 92 PRO A O 1
ATOM 714 N N . SER A 1 93 ? -35.863 4.901 67.796 1.00 55.59 93 SER A N 1
ATOM 715 C CA . SER A 1 93 ? -35.812 5.939 68.814 1.00 55.59 93 SER A CA 1
ATOM 716 C C . SER A 1 93 ? -36.323 5.415 70.161 1.00 55.59 93 SER A C 1
ATOM 718 O O . SER A 1 93 ? -37.373 4.775 70.259 1.00 55.59 93 SER A O 1
ATOM 720 N N . LYS A 1 94 ? -35.609 5.749 71.236 1.00 49.47 94 LYS A N 1
ATOM 721 C CA . LYS A 1 94 ? -36.201 5.826 72.571 1.00 49.47 94 LYS A CA 1
ATOM 722 C C . LYS A 1 94 ? -35.995 7.224 73.126 1.00 49.47 94 LYS A C 1
ATOM 724 O O . LYS A 1 94 ? -34.919 7.581 73.589 1.00 49.47 94 LYS A O 1
ATOM 729 N N . SER A 1 95 ? -37.066 8.005 73.069 1.00 52.72 95 SER A N 1
ATOM 730 C CA . SER A 1 95 ? -37.304 9.110 73.990 1.00 52.72 95 SER A CA 1
ATOM 731 C C . SER A 1 95 ? -37.616 8.538 75.377 1.00 52.72 95 SER A C 1
ATOM 733 O O . SER A 1 95 ? -38.467 7.654 75.462 1.00 52.72 95 SER A O 1
ATOM 735 N N . ALA A 1 96 ? -36.978 9.043 76.436 1.00 45.44 96 ALA A N 1
ATOM 736 C CA . ALA A 1 96 ? -37.633 9.461 77.687 1.00 45.44 96 ALA A CA 1
ATOM 737 C C . ALA A 1 96 ? -36.617 9.842 78.784 1.00 45.44 96 ALA A C 1
ATOM 739 O O . ALA A 1 96 ? -35.696 9.074 79.055 1.00 45.44 96 ALA A O 1
ATOM 740 N N . LEU A 1 97 ? -36.959 10.962 79.444 1.00 40.12 97 LEU A N 1
ATOM 741 C CA . LEU A 1 97 ? -36.488 11.555 80.711 1.00 40.12 97 LEU A CA 1
ATOM 742 C C . LEU A 1 97 ? -35.164 12.330 80.700 1.00 40.12 97 LEU A C 1
ATOM 744 O O . LEU A 1 97 ? -34.082 11.713 80.666 1.00 40.12 97 LEU A O 1
#

Solvent-accessible surface area (backbone atoms only — not comparable to full-atom values): 6079 Å² total; per-residue (Å²): 108,58,73,79,70,68,54,57,89,73,75,37,73,67,50,51,52,26,49,53,43,29,52,38,25,70,70,44,36,34,74,71,55,46,25,65,80,67,71,37,92,47,68,73,73,39,56,79,35,32,70,92,48,72,58,42,66,46,27,47,51,53,54,51,49,54,51,51,55,54,46,50,69,73,62,71,68,76,76,71,81,76,76,78,86,72,88,85,77,84,80,79,88,79,88,84,137

pLDDT: mean 80.9, std 13.66, range [40.12, 95.06]